Protein AF-A0A7C7WX37-F1 (afdb_monomer_lite)

Secondary structure (DSSP, 8-state):
---SS-B-TTS---HHHHHHHHHHHHHTTS-PPPTT---SS--HHHHHHHHHHHHHTT---SS-B-TT-HHHHHHHHHHSS-SEEE-TTT--EEES---S--HHHHT-

Radius of gyration: 13.64 Å; chains: 1; bounding box: 43×33×29 Å

pLDDT: mean 83.0, std 15.92, range [40.69, 98.12]

Sequence (108 aa):
MKIKSTVSKDKSNNPDDVLAVKVALASLGYYETPGYGLTSYPDKAMFAGIKQLQKDWGLKQDGVVKPSGETEQKIKGVLGKSPIQRCVTCGGPHGGSHGDQCEFCANK

Structure (mmCIF, N/CA/C/O backbone):
data_AF-A0A7C7WX37-F1
#
_entry.id   AF-A0A7C7WX37-F1
#
loop_
_atom_site.group_PDB
_atom_site.id
_atom_site.type_symbol
_atom_site.label_atom_id
_atom_site.label_alt_id
_atom_site.label_comp_id
_atom_site.label_asym_id
_atom_site.label_entity_id
_atom_site.label_seq_id
_atom_site.pdbx_PDB_ins_code
_atom_site.Cartn_x
_atom_site.Cartn_y
_atom_site.Cartn_z
_atom_site.occupancy
_atom_site.B_iso_or_equiv
_atom_site.auth_seq_id
_atom_site.auth_comp_id
_atom_site.auth_asym_id
_atom_site.auth_atom_id
_atom_site.pdbx_PDB_model_num
ATOM 1 N N . MET A 1 1 ? 1.806 -5.263 8.395 1.00 79.44 1 MET A N 1
ATOM 2 C CA . MET A 1 1 ? 2.409 -4.081 7.729 1.00 79.44 1 MET A CA 1
ATOM 3 C C . MET A 1 1 ? 2.531 -2.936 8.731 1.00 79.44 1 MET A C 1
ATOM 5 O O . MET A 1 1 ? 1.712 -2.892 9.640 1.00 79.44 1 MET A O 1
ATOM 9 N N . LYS A 1 2 ? 3.535 -2.062 8.595 1.00 86.00 2 LYS A N 1
ATOM 10 C CA . LYS A 1 2 ? 3.660 -0.785 9.320 1.00 86.00 2 LYS A CA 1
ATOM 11 C C . LYS A 1 2 ? 4.341 0.211 8.384 1.00 86.00 2 LYS A C 1
ATOM 13 O O . LYS A 1 2 ? 5.420 -0.123 7.898 1.00 86.00 2 LYS A O 1
ATOM 18 N N . ILE A 1 3 ? 3.728 1.364 8.121 1.00 88.38 3 ILE A N 1
ATOM 19 C CA . ILE A 1 3 ? 4.343 2.404 7.281 1.00 88.38 3 ILE A CA 1
ATOM 20 C C . ILE A 1 3 ? 5.030 3.458 8.149 1.00 88.38 3 ILE A C 1
ATOM 22 O O . ILE A 1 3 ? 4.613 3.733 9.276 1.00 88.38 3 ILE A O 1
ATOM 26 N N . LYS A 1 4 ? 6.132 4.012 7.647 1.00 89.50 4 LYS A N 1
ATOM 27 C CA . LYS A 1 4 ? 6.962 5.006 8.343 1.00 89.50 4 LYS A CA 1
ATOM 28 C C . LYS A 1 4 ? 6.414 6.419 8.157 1.00 89.50 4 LYS A C 1
ATOM 30 O O . LYS A 1 4 ? 6.526 7.250 9.054 1.00 89.50 4 LYS A O 1
ATOM 35 N N . SER A 1 5 ? 5.836 6.691 6.992 1.00 92.19 5 SER A N 1
ATOM 36 C CA . SER A 1 5 ? 5.363 8.004 6.559 1.00 92.19 5 SER A CA 1
ATOM 37 C C . SER A 1 5 ? 4.026 7.901 5.833 1.00 92.19 5 SER A C 1
ATOM 39 O O . SER A 1 5 ? 3.637 6.833 5.371 1.00 92.19 5 SER A O 1
ATOM 41 N N . THR A 1 6 ? 3.296 9.018 5.752 1.00 94.56 6 THR A N 1
ATOM 42 C CA . THR A 1 6 ? 2.040 9.058 4.989 1.00 94.56 6 THR A CA 1
ATOM 43 C C . THR A 1 6 ? 2.312 8.804 3.514 1.00 94.56 6 THR A C 1
ATOM 45 O O . THR A 1 6 ? 3.116 9.510 2.913 1.00 94.56 6 THR A O 1
ATOM 48 N N . VAL A 1 7 ? 1.580 7.849 2.945 1.00 94.44 7 VAL A N 1
ATOM 49 C CA . VAL A 1 7 ? 1.576 7.558 1.517 1.00 94.44 7 VAL A CA 1
ATOM 50 C C . VAL A 1 7 ? 0.405 8.286 0.862 1.00 94.44 7 VAL A C 1
ATOM 52 O O . VAL A 1 7 ? -0.751 7.987 1.164 1.00 94.44 7 VAL A O 1
ATOM 55 N N . SER A 1 8 ? 0.684 9.245 -0.021 1.00 94.56 8 SER A N 1
ATOM 56 C CA . SER A 1 8 ? -0.329 9.983 -0.782 1.00 94.56 8 SER A CA 1
ATOM 57 C C . SER A 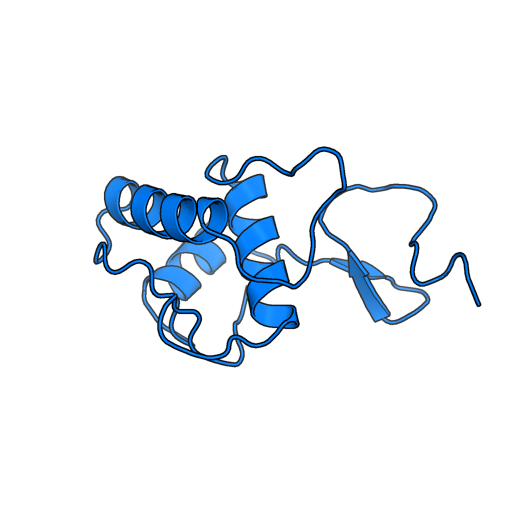1 8 ? 0.181 10.426 -2.154 1.00 94.56 8 SER A C 1
ATOM 59 O O . SER A 1 8 ? 1.381 10.553 -2.389 1.00 94.56 8 SER A O 1
ATOM 61 N N . LYS A 1 9 ? -0.746 10.700 -3.079 1.00 91.44 9 LYS A N 1
ATOM 62 C CA . LYS A 1 9 ? -0.415 11.200 -4.425 1.00 91.44 9 LYS A CA 1
ATOM 63 C C . LYS A 1 9 ? 0.175 12.618 -4.434 1.00 91.44 9 LYS A C 1
ATOM 65 O O . LYS A 1 9 ? 0.819 12.994 -5.404 1.00 91.44 9 LYS A O 1
ATOM 70 N N . ASP A 1 10 ? -0.049 13.392 -3.371 1.00 88.19 10 ASP A N 1
ATOM 71 C CA . ASP A 1 10 ? 0.266 14.826 -3.309 1.00 88.19 10 ASP A CA 1
ATOM 72 C C . ASP A 1 10 ? 1.554 15.119 -2.508 1.00 88.19 10 ASP A C 1
ATOM 74 O O . ASP A 1 10 ? 1.857 16.273 -2.205 1.00 88.19 10 ASP A O 1
ATOM 78 N N . LYS A 1 11 ? 2.303 14.084 -2.102 1.00 86.75 11 LYS A N 1
ATOM 79 C CA . LYS A 1 11 ? 3.541 14.210 -1.318 1.00 86.75 11 LYS A CA 1
ATOM 80 C C . LYS A 1 11 ? 4.616 13.247 -1.812 1.00 86.75 11 LYS A C 1
ATOM 82 O O . LYS A 1 11 ? 4.331 12.255 -2.477 1.00 86.75 11 LYS A O 1
ATOM 87 N N . SER A 1 12 ? 5.864 13.539 -1.441 1.00 89.81 12 SER A N 1
ATOM 88 C CA . SER A 1 12 ? 6.950 12.567 -1.560 1.00 89.81 12 SER A CA 1
ATOM 89 C C . SER A 1 12 ? 6.675 11.380 -0.636 1.00 89.81 12 SER A C 1
ATOM 91 O O . SER A 1 12 ? 6.321 11.572 0.529 1.00 89.81 12 SER A O 1
ATOM 93 N N . ASN A 1 13 ? 6.822 10.170 -1.169 1.00 91.56 13 ASN A N 1
ATOM 94 C CA . ASN A 1 13 ? 6.506 8.927 -0.475 1.00 91.56 13 ASN A CA 1
ATOM 95 C C . ASN A 1 13 ? 7.795 8.176 -0.147 1.00 91.56 13 ASN A C 1
ATOM 97 O O . ASN A 1 13 ? 8.696 8.102 -0.983 1.00 91.56 13 ASN A O 1
ATOM 101 N N . ASN A 1 14 ? 7.879 7.589 1.049 1.00 91.38 14 ASN A N 1
ATOM 102 C CA . ASN A 1 14 ? 9.011 6.737 1.390 1.00 91.38 14 ASN A CA 1
ATOM 103 C C . ASN A 1 14 ? 9.034 5.489 0.475 1.00 91.38 14 ASN A C 1
ATOM 105 O O . ASN A 1 14 ? 8.026 4.780 0.416 1.00 91.38 14 ASN A O 1
ATOM 109 N N . PRO A 1 15 ? 10.160 5.184 -0.196 1.00 87.75 15 PRO A N 1
ATOM 110 C CA . PRO A 1 15 ? 10.268 4.049 -1.118 1.00 87.75 15 PRO A CA 1
ATOM 111 C C . PRO A 1 15 ? 9.892 2.687 -0.505 1.00 87.75 15 PRO A C 1
ATOM 113 O O . PRO A 1 15 ? 9.256 1.866 -1.170 1.00 87.75 15 PRO A O 1
ATOM 116 N N . ASP A 1 16 ? 10.226 2.451 0.770 1.00 86.12 16 ASP A N 1
ATOM 117 C CA . ASP A 1 16 ? 9.876 1.205 1.467 1.00 86.12 16 ASP A CA 1
ATOM 118 C C . ASP A 1 16 ? 8.365 1.109 1.719 1.00 86.12 16 ASP A C 1
ATOM 120 O O . ASP A 1 16 ? 7.775 0.036 1.583 1.00 86.12 16 ASP A O 1
ATOM 124 N N . ASP A 1 17 ? 7.731 2.230 2.081 1.00 91.12 17 ASP A N 1
ATOM 125 C CA . ASP A 1 17 ? 6.287 2.289 2.325 1.00 91.12 17 ASP A CA 1
ATOM 126 C C . ASP A 1 17 ? 5.515 2.078 1.014 1.00 91.12 17 ASP A C 1
ATOM 128 O O . ASP A 1 17 ? 4.500 1.381 1.000 1.00 91.12 17 ASP A O 1
ATOM 132 N N . VAL A 1 18 ? 6.025 2.615 -0.103 1.00 92.56 18 VAL A N 1
ATOM 133 C CA . VAL A 1 18 ? 5.471 2.392 -1.447 1.00 92.56 18 VAL A CA 1
ATOM 134 C C . VAL A 1 18 ? 5.485 0.910 -1.795 1.00 92.56 18 VAL A C 1
ATOM 136 O O . VAL A 1 18 ? 4.439 0.359 -2.141 1.00 92.56 18 VAL A O 1
ATOM 139 N N . LEU A 1 19 ? 6.636 0.245 -1.652 1.00 90.44 19 LEU A N 1
ATOM 140 C CA . LEU A 1 19 ? 6.728 -1.199 -1.870 1.00 90.44 19 LEU A CA 1
ATOM 141 C C . LEU A 1 19 ? 5.769 -1.958 -0.950 1.00 90.44 19 LEU A C 1
ATOM 143 O O . LEU A 1 19 ? 5.079 -2.868 -1.402 1.00 90.44 19 LEU A O 1
ATOM 147 N N . ALA A 1 20 ? 5.672 -1.566 0.322 1.00 89.56 20 ALA A N 1
ATOM 148 C CA . ALA A 1 20 ? 4.851 -2.278 1.295 1.00 89.56 20 ALA A CA 1
ATOM 149 C C . ALA A 1 20 ? 3.377 -2.231 0.922 1.00 89.56 20 ALA A C 1
ATOM 151 O O . ALA A 1 20 ? 2.691 -3.253 0.970 1.00 89.56 20 ALA A O 1
ATOM 152 N N . VAL A 1 21 ? 2.915 -1.053 0.511 1.00 93.12 21 VAL A N 1
ATOM 153 C CA . VAL A 1 21 ? 1.548 -0.851 0.056 1.00 93.12 21 VAL A CA 1
ATOM 154 C C . VAL A 1 21 ? 1.299 -1.603 -1.251 1.00 93.12 21 VAL A C 1
ATOM 156 O O . VAL A 1 21 ? 0.298 -2.304 -1.330 1.00 93.12 21 VAL A O 1
ATOM 159 N N . LYS A 1 22 ? 2.198 -1.551 -2.244 1.00 93.19 22 LYS A N 1
ATOM 160 C CA . LYS A 1 22 ? 2.008 -2.298 -3.502 1.00 93.19 22 LYS A CA 1
ATOM 161 C C . LYS A 1 22 ? 1.919 -3.804 -3.281 1.00 93.19 22 LYS A C 1
ATOM 163 O O . LYS A 1 22 ? 1.006 -4.433 -3.803 1.00 93.19 22 LYS A O 1
ATOM 168 N N . VAL A 1 23 ? 2.809 -4.379 -2.469 1.00 89.88 23 VAL A N 1
ATOM 169 C CA . VAL A 1 23 ? 2.763 -5.818 -2.162 1.00 89.88 23 VAL A CA 1
ATOM 170 C C . VAL A 1 23 ? 1.483 -6.169 -1.402 1.00 89.88 23 VAL A C 1
ATOM 172 O O . VAL A 1 23 ? 0.865 -7.191 -1.695 1.00 89.88 23 VAL A O 1
ATOM 175 N N . ALA A 1 24 ? 1.050 -5.323 -0.459 1.00 92.44 24 ALA A N 1
ATOM 176 C CA . ALA A 1 24 ? -0.214 -5.521 0.248 1.00 92.44 24 ALA A CA 1
ATOM 177 C C . ALA A 1 24 ? -1.403 -5.527 -0.718 1.00 92.44 24 ALA A C 1
ATOM 179 O O . ALA A 1 24 ? -2.217 -6.444 -0.677 1.00 92.44 24 ALA A O 1
ATOM 180 N N . LEU A 1 25 ? -1.483 -4.527 -1.598 1.00 94.19 25 LEU A N 1
ATOM 181 C CA . LEU A 1 25 ? -2.554 -4.414 -2.583 1.00 94.19 25 LEU A CA 1
ATOM 182 C C . LEU A 1 25 ? -2.547 -5.604 -3.539 1.00 94.19 25 LEU A C 1
ATOM 184 O O . LEU A 1 25 ? -3.603 -6.179 -3.766 1.00 94.19 25 LEU A O 1
ATOM 188 N N . ALA A 1 26 ? -1.378 -6.017 -4.035 1.00 91.50 26 ALA A N 1
ATOM 189 C CA . ALA A 1 26 ? -1.249 -7.173 -4.917 1.00 91.50 26 ALA A CA 1
ATOM 190 C C . ALA A 1 26 ? -1.710 -8.465 -4.231 1.00 91.50 26 ALA A C 1
ATOM 192 O O . ALA A 1 26 ? -2.507 -9.213 -4.788 1.00 91.50 26 ALA A O 1
ATOM 193 N N . SER A 1 27 ? -1.295 -8.678 -2.978 1.00 89.25 27 SER A N 1
ATOM 194 C CA . SER A 1 27 ? -1.704 -9.844 -2.176 1.00 89.25 27 SER A CA 1
ATOM 195 C C . SER A 1 27 ? -3.213 -9.889 -1.917 1.00 89.25 27 SER A C 1
ATOM 197 O O . SER A 1 27 ? -3.769 -10.954 -1.674 1.00 89.25 27 SER A O 1
ATOM 199 N N . LEU A 1 28 ? -3.869 -8.728 -1.939 1.00 91.12 28 LEU A N 1
ATOM 200 C CA . LEU A 1 28 ? -5.302 -8.570 -1.713 1.00 91.12 28 LEU A CA 1
ATOM 201 C C . LEU A 1 28 ? -6.103 -8.442 -3.023 1.00 91.12 28 LEU A C 1
ATOM 203 O O . LEU A 1 28 ? -7.317 -8.274 -2.962 1.00 91.12 28 LEU A O 1
ATOM 207 N N . GLY A 1 29 ? -5.447 -8.500 -4.189 1.00 93.56 29 GLY A N 1
ATOM 208 C CA . GLY A 1 29 ? -6.090 -8.392 -5.503 1.00 93.56 29 GLY A CA 1
ATOM 209 C C . GLY A 1 29 ? -6.433 -6.967 -5.963 1.00 93.56 29 GLY A C 1
ATOM 210 O O . GLY A 1 29 ? -7.145 -6.803 -6.946 1.00 93.56 29 GLY A O 1
ATOM 211 N N . TYR A 1 30 ? -5.927 -5.930 -5.289 1.00 95.38 30 TYR A N 1
ATOM 212 C CA . TYR A 1 30 ? -6.172 -4.515 -5.619 1.00 95.38 30 TYR A CA 1
ATOM 213 C C . TYR A 1 30 ? -5.052 -3.860 -6.439 1.00 95.38 30 TYR A C 1
ATOM 215 O O . TYR A 1 30 ? -5.099 -2.657 -6.696 1.00 95.38 30 TYR A O 1
ATOM 223 N N . TYR A 1 31 ? -4.015 -4.609 -6.810 1.00 94.56 31 TYR A N 1
ATOM 224 C CA . TYR A 1 31 ? -2.926 -4.113 -7.646 1.00 94.56 31 TYR A CA 1
ATOM 225 C C . TYR A 1 31 ? -2.377 -5.231 -8.523 1.00 94.56 31 TYR A C 1
ATOM 227 O O . TYR A 1 31 ? -2.014 -6.295 -8.027 1.00 94.56 31 TYR A O 1
ATOM 235 N N . GLU A 1 32 ? -2.296 -4.973 -9.822 1.00 90.56 32 GLU A N 1
ATOM 236 C CA . GLU A 1 32 ? -1.672 -5.881 -10.774 1.00 90.56 32 GLU A CA 1
ATOM 237 C C . GLU A 1 32 ? -0.183 -5.550 -10.881 1.00 90.56 32 GLU A C 1
ATOM 239 O O . GLU A 1 32 ? 0.190 -4.418 -11.194 1.00 90.56 32 GLU A O 1
ATOM 244 N N . THR A 1 33 ? 0.673 -6.531 -10.589 1.00 85.44 33 THR A N 1
ATOM 245 C CA . THR A 1 33 ? 2.122 -6.361 -10.712 1.00 85.44 33 THR A CA 1
ATOM 246 C C . THR A 1 33 ? 2.492 -6.238 -12.192 1.00 85.44 33 THR A C 1
ATOM 248 O O . THR A 1 33 ? 2.251 -7.183 -12.944 1.00 85.44 33 THR A O 1
ATOM 251 N N . PRO A 1 34 ? 3.102 -5.120 -12.625 1.00 82.94 34 PRO A N 1
ATOM 252 C CA . PRO A 1 34 ? 3.518 -4.953 -14.013 1.00 82.94 34 PRO A CA 1
ATOM 253 C C . PRO A 1 34 ? 4.532 -6.019 -14.443 1.00 82.94 34 PRO A C 1
ATOM 255 O O . PRO A 1 34 ? 5.288 -6.529 -13.618 1.00 82.94 34 PRO A O 1
ATOM 258 N N . GLY A 1 35 ? 4.627 -6.292 -15.749 1.00 76.38 35 GLY A N 1
ATOM 259 C CA . GLY A 1 35 ? 5.565 -7.291 -16.288 1.00 76.38 35 GLY A CA 1
ATOM 260 C C . GLY A 1 35 ? 7.049 -7.010 -16.001 1.00 76.38 35 GLY A C 1
ATOM 261 O O . GLY A 1 35 ? 7.854 -7.932 -16.011 1.00 76.38 35 GLY A O 1
ATOM 262 N N . TYR A 1 36 ? 7.409 -5.759 -15.697 1.00 77.44 36 TYR A N 1
ATOM 263 C CA . TYR A 1 36 ? 8.754 -5.362 -15.253 1.00 77.44 36 TYR A CA 1
ATOM 264 C C . TYR A 1 36 ? 8.974 -5.500 -13.733 1.00 77.44 36 TYR A C 1
ATOM 266 O O . TYR A 1 36 ? 10.018 -5.103 -13.223 1.00 77.44 36 TYR A O 1
ATOM 274 N N . GLY A 1 37 ? 7.990 -6.013 -12.994 1.00 80.06 37 GLY A N 1
ATOM 275 C CA . GLY A 1 37 ? 8.054 -6.214 -11.551 1.00 80.06 37 GLY A CA 1
ATOM 276 C C . GLY A 1 37 ? 7.615 -5.013 -10.707 1.00 80.06 37 GLY A C 1
ATOM 277 O O . GLY A 1 37 ? 7.131 -3.985 -11.189 1.00 80.06 37 GLY A O 1
ATOM 278 N N . LEU A 1 38 ? 7.759 -5.171 -9.389 1.00 82.88 38 LEU A N 1
ATOM 279 C CA . LEU A 1 38 ? 7.418 -4.145 -8.406 1.00 82.88 38 LEU A CA 1
ATOM 280 C C . LEU A 1 38 ? 8.560 -3.150 -8.224 1.00 82.88 38 LEU A C 1
ATOM 282 O O . LEU A 1 38 ? 9.666 -3.511 -7.836 1.00 82.88 38 LEU A O 1
ATOM 286 N N . THR A 1 39 ? 8.251 -1.869 -8.407 1.00 85.69 39 THR A N 1
ATOM 287 C CA . THR A 1 39 ? 9.190 -0.770 -8.163 1.00 85.69 39 THR A CA 1
ATOM 288 C C . THR A 1 39 ? 8.813 0.018 -6.914 1.00 85.69 39 THR A C 1
ATOM 290 O O . THR A 1 39 ? 7.642 0.083 -6.523 1.00 85.69 39 THR A O 1
ATOM 293 N N . SER A 1 40 ? 9.803 0.685 -6.323 1.00 85.50 40 SER A N 1
ATOM 294 C CA . SER A 1 40 ? 9.634 1.574 -5.169 1.00 85.50 40 SER A CA 1
ATOM 295 C C . SER A 1 40 ? 9.108 2.971 -5.518 1.00 85.50 40 SER A C 1
ATOM 297 O O . SER A 1 40 ? 9.016 3.842 -4.652 1.00 85.50 40 SER A O 1
ATOM 299 N N . TYR A 1 41 ? 8.715 3.183 -6.776 1.00 88.06 41 TYR A N 1
ATOM 300 C CA . TYR A 1 41 ? 8.125 4.429 -7.249 1.00 88.06 41 TYR A CA 1
ATOM 301 C C . TYR A 1 41 ? 6.600 4.363 -7.185 1.00 88.06 41 TYR A C 1
ATOM 303 O O . TYR A 1 41 ? 6.017 3.400 -7.686 1.00 88.06 41 TYR A O 1
ATOM 311 N N . PRO A 1 42 ? 5.924 5.358 -6.591 1.00 92.31 42 PRO A N 1
ATOM 312 C CA . PRO A 1 42 ? 4.470 5.388 -6.568 1.00 92.31 42 PRO A CA 1
ATOM 313 C C . PRO A 1 42 ? 3.924 5.556 -7.991 1.00 92.31 42 PRO A C 1
ATOM 315 O O . PRO A 1 42 ? 4.484 6.295 -8.799 1.00 92.31 42 PRO A O 1
ATOM 318 N N . ASP A 1 43 ? 2.817 4.884 -8.295 1.00 93.94 43 ASP A N 1
ATOM 319 C CA . ASP A 1 43 ? 2.178 4.938 -9.609 1.00 93.94 43 ASP A CA 1
ATOM 320 C C . ASP A 1 43 ? 0.655 5.108 -9.491 1.00 93.94 43 ASP A C 1
ATOM 322 O O . ASP A 1 43 ? 0.066 5.031 -8.408 1.00 93.94 43 ASP A O 1
ATOM 326 N N . LYS A 1 44 ? 0.002 5.393 -10.622 1.00 94.88 44 LYS A N 1
ATOM 327 C CA . LYS A 1 44 ? -1.446 5.644 -10.659 1.00 94.88 44 LYS A CA 1
ATOM 328 C C . LYS A 1 44 ? -2.260 4.410 -10.255 1.00 94.88 44 LYS A C 1
ATOM 330 O O . LYS A 1 44 ? -3.271 4.569 -9.572 1.00 94.88 44 LYS A O 1
ATOM 335 N N . ALA A 1 45 ? -1.828 3.213 -10.656 1.00 95.12 45 ALA A N 1
ATOM 336 C CA . ALA A 1 45 ? -2.531 1.966 -10.366 1.00 95.12 45 ALA A CA 1
ATOM 337 C C . ALA A 1 45 ? -2.517 1.660 -8.862 1.00 95.12 45 ALA A C 1
ATOM 339 O O . ALA A 1 45 ? -3.537 1.274 -8.301 1.00 95.12 45 ALA A O 1
ATOM 340 N N . MET A 1 46 ? -1.409 1.949 -8.179 1.00 95.88 46 MET A N 1
ATOM 341 C CA . MET A 1 46 ? -1.290 1.844 -6.728 1.00 95.88 46 MET A CA 1
ATOM 342 C C . MET A 1 46 ? -2.325 2.726 -6.019 1.00 95.88 46 MET A C 1
ATOM 344 O O . MET A 1 46 ? -3.065 2.235 -5.171 1.00 95.88 46 MET A O 1
ATOM 348 N N . PHE A 1 47 ? -2.432 4.013 -6.369 1.00 97.56 47 PHE A N 1
ATOM 349 C CA . PHE A 1 47 ? -3.416 4.900 -5.729 1.00 97.56 47 PHE A CA 1
ATOM 350 C C . PHE A 1 47 ? -4.866 4.547 -6.077 1.00 97.56 47 PHE A C 1
ATOM 352 O O . PHE A 1 47 ? -5.752 4.731 -5.239 1.00 97.56 47 PHE A O 1
ATOM 359 N N . ALA A 1 48 ? -5.118 4.028 -7.281 1.00 97.06 48 ALA A N 1
ATOM 360 C CA . ALA A 1 48 ? -6.422 3.477 -7.637 1.00 97.06 48 ALA A CA 1
ATOM 361 C C . ALA A 1 48 ? -6.764 2.261 -6.760 1.00 97.06 48 ALA A C 1
ATOM 363 O O . ALA A 1 48 ? -7.849 2.218 -6.181 1.00 97.06 48 ALA A O 1
ATOM 364 N N . GLY A 1 49 ? -5.809 1.347 -6.571 1.00 97.31 49 GLY A N 1
ATOM 365 C CA . GLY A 1 49 ? -5.934 0.187 -5.692 1.00 97.31 49 GLY A CA 1
ATOM 366 C C . GLY A 1 49 ? -6.228 0.559 -4.241 1.00 97.31 49 GLY A C 1
ATOM 367 O O . GLY A 1 49 ? -7.141 -0.005 -3.645 1.00 97.31 49 GLY A O 1
ATOM 368 N N . ILE A 1 50 ? -5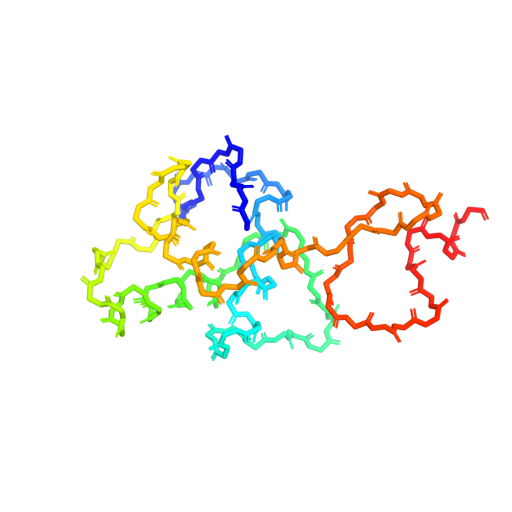.533 1.562 -3.683 1.00 97.50 50 ILE A N 1
ATOM 369 C CA . ILE A 1 50 ? -5.804 2.060 -2.318 1.00 97.50 50 ILE A CA 1
ATOM 370 C C . ILE A 1 50 ? -7.256 2.525 -2.203 1.00 97.50 50 ILE A C 1
ATOM 372 O O . ILE A 1 50 ? -7.953 2.139 -1.268 1.00 97.50 50 ILE A O 1
ATOM 376 N N . LYS A 1 51 ? -7.728 3.336 -3.155 1.00 98.00 51 LYS A N 1
ATOM 377 C CA . LYS A 1 51 ? -9.103 3.851 -3.135 1.00 98.00 51 LYS A CA 1
ATOM 378 C C . LYS A 1 51 ? -10.138 2.749 -3.307 1.00 98.00 51 LYS A C 1
ATOM 380 O O . LYS A 1 51 ? -11.206 2.83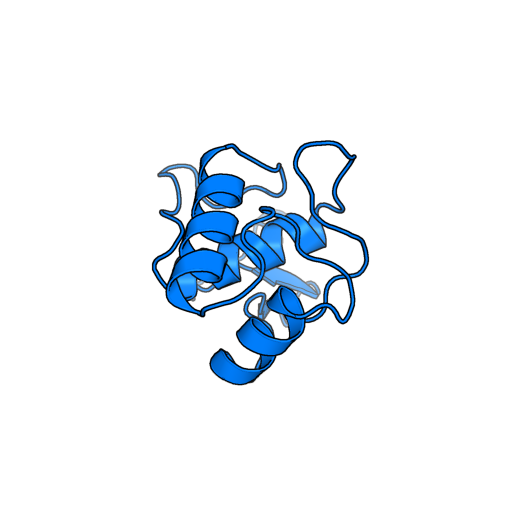7 -2.707 1.00 98.00 51 LYS A O 1
ATOM 385 N N . GLN A 1 52 ? -9.857 1.750 -4.135 1.00 97.88 52 GLN A N 1
ATOM 386 C CA . GLN A 1 52 ? -10.769 0.631 -4.338 1.00 97.88 52 GLN A CA 1
ATOM 387 C C . GLN A 1 52 ? -10.865 -0.221 -3.067 1.00 97.88 52 GLN A C 1
ATOM 389 O O . GLN A 1 52 ? -11.963 -0.439 -2.569 1.00 97.88 52 GLN A O 1
ATOM 394 N N . LEU A 1 53 ? -9.726 -0.568 -2.464 1.00 97.12 53 LEU A N 1
ATOM 395 C CA . LEU A 1 53 ? -9.668 -1.262 -1.177 1.00 97.12 53 LEU A CA 1
ATOM 396 C C . LEU A 1 53 ? -10.405 -0.489 -0.080 1.00 97.12 53 LEU A C 1
ATOM 398 O O . LEU A 1 53 ? -11.193 -1.066 0.663 1.00 97.12 53 LEU A O 1
ATOM 402 N N . GLN A 1 54 ? -10.174 0.823 0.024 1.00 98.06 54 GLN A N 1
ATOM 403 C CA . GLN A 1 54 ? -10.857 1.661 1.009 1.00 98.06 54 GLN A CA 1
ATOM 404 C C . GLN A 1 54 ? -12.374 1.631 0.817 1.00 98.06 54 GLN A C 1
ATOM 406 O O . GLN A 1 54 ? -13.101 1.459 1.790 1.00 98.06 54 GLN A O 1
ATOM 411 N N . LYS A 1 55 ? -12.845 1.750 -0.428 1.00 98.12 55 LYS A N 1
ATOM 412 C CA . LYS A 1 55 ? -14.269 1.665 -0.758 1.00 98.12 55 LYS A CA 1
ATOM 413 C C . LYS A 1 55 ? -14.857 0.315 -0.348 1.00 98.12 55 LYS A C 1
ATOM 415 O O . LYS A 1 55 ? -15.863 0.287 0.356 1.00 98.12 55 LYS A O 1
ATOM 420 N N . ASP A 1 56 ? -14.219 -0.780 -0.746 1.00 97.75 56 ASP A N 1
ATOM 421 C CA . ASP A 1 56 ? -14.743 -2.132 -0.530 1.00 97.75 56 ASP A CA 1
ATOM 422 C C . ASP A 1 56 ? -14.720 -2.536 0.949 1.00 97.75 56 ASP A C 1
ATOM 424 O O . ASP A 1 56 ? -15.515 -3.362 1.392 1.00 97.75 56 ASP A O 1
ATOM 428 N N . TRP A 1 57 ? -13.841 -1.923 1.744 1.00 96.94 57 TRP A N 1
ATOM 429 C CA . TRP A 1 57 ? -13.746 -2.154 3.185 1.00 96.94 57 TRP A CA 1
ATOM 430 C C . TRP A 1 57 ? -14.492 -1.121 4.037 1.00 96.94 57 TRP A C 1
ATOM 432 O O . TRP A 1 57 ? -14.385 -1.170 5.265 1.00 96.94 57 TRP A O 1
ATOM 442 N N . GLY A 1 58 ? -15.237 -0.199 3.417 1.00 96.94 58 GLY A N 1
ATOM 443 C CA . GLY A 1 58 ? -16.004 0.833 4.121 1.00 96.94 58 GLY A CA 1
ATOM 444 C C . GLY A 1 58 ? -15.140 1.856 4.868 1.00 96.94 58 GLY A C 1
ATOM 445 O O . GLY A 1 58 ? -15.579 2.419 5.867 1.00 96.94 58 GLY A O 1
ATOM 446 N N . LEU A 1 59 ? -13.903 2.066 4.414 1.00 96.75 59 LEU A N 1
ATOM 447 C CA . LEU A 1 59 ? -12.968 3.062 4.937 1.00 96.75 59 LEU A CA 1
ATOM 448 C C . LEU A 1 59 ? -13.144 4.403 4.217 1.00 96.75 59 LEU A C 1
ATOM 450 O O . LEU A 1 59 ? -13.778 4.499 3.161 1.00 96.75 59 LEU A O 1
ATOM 454 N N . LYS A 1 60 ? -12.506 5.454 4.736 1.00 96.50 60 LYS A N 1
ATOM 455 C CA . LYS A 1 60 ? -12.444 6.734 4.022 1.00 96.50 60 LYS A CA 1
ATOM 456 C C . LYS A 1 60 ? -11.729 6.578 2.673 1.00 96.50 60 LYS A C 1
ATOM 458 O O . LYS A 1 60 ? -10.544 6.271 2.629 1.00 96.50 60 LYS A O 1
ATOM 463 N N . GLN A 1 61 ? -12.425 6.862 1.570 1.00 96.88 61 GLN A N 1
ATOM 464 C CA . GLN A 1 61 ? -11.909 6.727 0.199 1.00 96.88 61 GLN A CA 1
ATOM 465 C C . GLN A 1 61 ? -11.013 7.907 -0.242 1.00 96.88 61 GLN A C 1
ATOM 467 O O . GLN A 1 61 ? -11.253 8.557 -1.261 1.00 96.88 61 GLN A O 1
ATOM 472 N N . ASP A 1 62 ? -9.984 8.233 0.535 1.00 95.62 62 ASP A N 1
ATOM 473 C CA . ASP A 1 62 ? -9.086 9.361 0.253 1.00 95.62 62 ASP A CA 1
ATOM 474 C C . ASP A 1 62 ? -7.853 8.984 -0.588 1.00 95.62 62 ASP A C 1
ATOM 476 O O . ASP A 1 62 ? -7.182 9.861 -1.138 1.00 95.62 62 ASP A O 1
ATOM 480 N N . GLY A 1 63 ? -7.581 7.691 -0.769 1.00 96.12 63 GLY A N 1
ATOM 481 C CA . GLY A 1 63 ? -6.386 7.198 -1.451 1.00 96.12 63 GLY A CA 1
ATOM 482 C C . GLY A 1 63 ? -5.103 7.435 -0.658 1.00 96.12 63 GLY A C 1
ATOM 483 O O . GLY A 1 63 ? -4.026 7.483 -1.254 1.00 96.12 63 GLY A O 1
ATOM 484 N N . VAL A 1 64 ? -5.213 7.629 0.658 1.00 96.44 64 VAL A N 1
ATOM 485 C CA . VAL A 1 64 ? -4.099 7.928 1.554 1.00 96.44 64 VAL A CA 1
ATOM 486 C C . VAL A 1 64 ? -3.915 6.789 2.553 1.00 96.44 64 VAL A C 1
ATOM 488 O O . VAL A 1 64 ? -4.859 6.304 3.175 1.00 96.44 64 VAL A O 1
ATOM 491 N N . VAL A 1 65 ? -2.665 6.386 2.767 1.00 95.94 65 VAL A N 1
ATOM 492 C CA . VAL A 1 65 ? -2.304 5.464 3.851 1.00 95.94 65 VAL A CA 1
ATOM 493 C C . VAL A 1 65 ? -1.506 6.256 4.876 1.00 95.94 65 VAL A C 1
ATOM 495 O O . VAL A 1 65 ? -0.426 6.755 4.576 1.00 95.94 65 VAL A O 1
ATOM 498 N N . LYS A 1 66 ? -2.048 6.419 6.083 1.00 95.00 66 LYS A N 1
ATOM 499 C CA . LYS A 1 66 ? -1.382 7.142 7.178 1.00 95.00 66 LYS A CA 1
ATOM 500 C C . LYS A 1 66 ? -0.723 6.163 8.147 1.00 95.00 66 LYS A C 1
ATOM 502 O O . LYS A 1 66 ? -1.322 5.112 8.391 1.00 95.00 66 LYS A O 1
ATOM 507 N N . PRO A 1 67 ? 0.432 6.513 8.743 1.00 93.94 67 PRO A N 1
ATOM 508 C CA . PRO A 1 67 ? 1.001 5.755 9.848 1.00 93.94 67 PRO A CA 1
ATOM 509 C C . PRO A 1 67 ? -0.029 5.573 10.955 1.00 93.94 67 PRO A C 1
ATOM 511 O O . PRO A 1 67 ? -0.652 6.546 11.386 1.00 93.94 67 PRO A O 1
ATOM 514 N N . SER A 1 68 ? -0.242 4.327 11.374 1.00 92.44 68 SER A N 1
ATOM 515 C CA . SER A 1 68 ? -1.272 3.952 12.352 1.00 92.44 68 SER A CA 1
ATOM 516 C C . SER A 1 68 ? -2.702 4.368 11.959 1.00 92.44 68 SER A C 1
ATOM 518 O O . SER A 1 68 ? -3.578 4.433 12.817 1.00 92.44 68 SER A O 1
ATOM 520 N N . GLY A 1 69 ? -2.965 4.657 10.683 1.00 93.81 69 GLY A N 1
ATOM 521 C CA . GLY A 1 69 ? -4.289 5.021 10.177 1.00 93.81 69 GLY A CA 1
ATOM 522 C C . GLY A 1 69 ? -5.185 3.812 9.906 1.00 93.81 69 GLY A C 1
ATOM 523 O O . GLY A 1 69 ? -4.730 2.668 9.922 1.00 93.81 69 GLY A O 1
ATOM 524 N N . GLU A 1 70 ? -6.456 4.074 9.593 1.00 95.69 70 GLU A N 1
ATOM 525 C CA . GLU A 1 70 ? -7.471 3.037 9.341 1.00 95.69 70 GLU A CA 1
ATOM 526 C C . GLU A 1 70 ? -7.038 2.035 8.256 1.00 95.69 70 GLU A C 1
ATOM 528 O O . GLU A 1 70 ? -7.100 0.825 8.472 1.00 95.69 70 GLU A O 1
ATOM 533 N N . THR A 1 71 ? -6.498 2.527 7.134 1.00 95.62 71 THR A N 1
ATOM 534 C CA . THR A 1 71 ? -6.055 1.691 6.013 1.00 95.62 71 THR A CA 1
ATOM 535 C C . THR A 1 71 ? -4.894 0.780 6.417 1.00 95.62 71 THR A C 1
ATOM 537 O O . THR A 1 71 ? -4.926 -0.417 6.141 1.00 95.62 71 THR A O 1
ATOM 540 N N . GLU A 1 72 ? -3.883 1.310 7.119 1.00 94.56 72 GLU A N 1
ATOM 541 C CA . GLU A 1 72 ? -2.738 0.513 7.586 1.00 94.56 72 GLU A CA 1
ATOM 542 C C . GLU A 1 72 ? -3.193 -0.575 8.564 1.00 94.56 72 GLU A C 1
ATOM 544 O O . GLU A 1 72 ? -2.821 -1.742 8.417 1.00 94.56 72 GLU A O 1
ATOM 549 N N . GLN A 1 73 ? -4.010 -0.202 9.553 1.00 93.94 73 GLN A N 1
ATOM 550 C CA . GLN A 1 73 ? -4.476 -1.122 10.585 1.00 93.94 73 GLN A CA 1
ATOM 551 C C . GLN A 1 73 ? -5.348 -2.232 10.001 1.00 93.94 73 GLN A C 1
ATOM 553 O O . GLN A 1 73 ? -5.172 -3.397 10.362 1.00 93.94 73 GLN A O 1
ATOM 558 N N . LYS A 1 74 ? -6.241 -1.901 9.061 1.00 93.44 74 LYS A N 1
ATOM 559 C CA . LYS A 1 74 ? -7.105 -2.888 8.409 1.00 93.44 74 LYS A CA 1
ATOM 560 C C . LYS A 1 74 ? -6.286 -3.880 7.585 1.00 93.44 74 LYS A C 1
ATOM 562 O O . LYS A 1 74 ? -6.435 -5.084 7.776 1.00 93.44 74 LYS A O 1
ATOM 567 N N . ILE A 1 75 ? -5.350 -3.394 6.763 1.00 91.75 75 ILE A N 1
ATOM 568 C CA . ILE A 1 75 ? -4.427 -4.254 6.001 1.00 91.75 75 ILE A CA 1
AT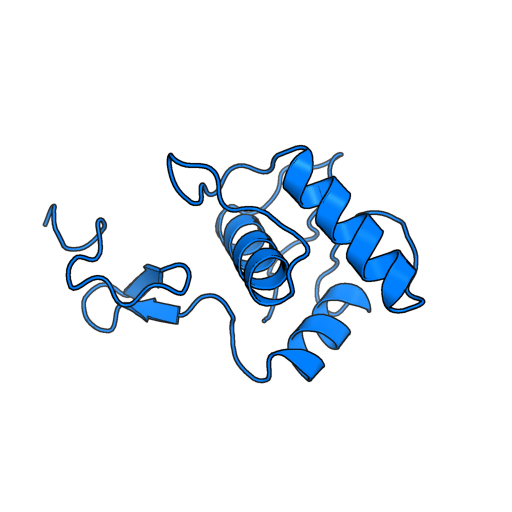OM 569 C C . ILE A 1 75 ? -3.613 -5.141 6.950 1.00 91.75 75 ILE A C 1
ATOM 571 O O . ILE A 1 75 ? -3.466 -6.339 6.713 1.00 91.75 75 ILE A O 1
ATOM 575 N N . LYS A 1 76 ? -3.091 -4.576 8.047 1.00 90.25 76 LYS A N 1
ATOM 576 C CA . LYS A 1 76 ? -2.336 -5.329 9.055 1.00 90.25 76 LYS A CA 1
ATOM 577 C C . LYS A 1 76 ? -3.180 -6.440 9.685 1.00 90.25 76 LYS A C 1
ATOM 579 O O . LYS A 1 76 ? -2.656 -7.536 9.860 1.00 90.25 76 LYS A O 1
ATOM 584 N N . GLY A 1 77 ? -4.443 -6.167 10.009 1.00 89.50 77 GLY A N 1
ATOM 585 C CA . GLY A 1 77 ? -5.366 -7.149 10.577 1.00 89.50 77 GLY A CA 1
ATOM 586 C C . GLY A 1 77 ? -5.683 -8.299 9.621 1.00 89.50 77 GLY A C 1
ATOM 587 O O . GLY A 1 77 ? -5.752 -9.439 10.060 1.00 89.50 77 GLY A O 1
ATOM 588 N N . VAL A 1 78 ? -5.813 -8.014 8.321 1.00 89.69 78 VAL A N 1
ATOM 589 C CA . VAL A 1 78 ? -6.102 -9.035 7.298 1.00 89.69 78 VAL A CA 1
ATOM 590 C C . VAL A 1 78 ? -4.871 -9.882 6.972 1.00 89.69 78 VAL A C 1
ATOM 592 O O . VAL A 1 78 ? -4.966 -11.101 6.897 1.00 89.69 78 VAL A O 1
ATOM 595 N N . LEU A 1 79 ? -3.703 -9.259 6.790 1.00 85.69 79 LEU A N 1
ATOM 596 C CA . LEU A 1 79 ? -2.501 -9.973 6.342 1.00 85.69 79 LEU A CA 1
ATOM 597 C C . LEU A 1 79 ? -1.714 -10.637 7.482 1.00 85.69 79 LEU A C 1
ATOM 599 O O . LEU A 1 79 ? -0.885 -11.504 7.214 1.00 85.69 79 LEU A O 1
ATOM 603 N N . GLY A 1 80 ? -1.917 -10.232 8.742 1.00 72.88 80 GLY A N 1
ATOM 604 C CA . GLY A 1 80 ? -1.286 -10.806 9.943 1.00 72.88 80 GLY A CA 1
ATOM 605 C C . GLY A 1 80 ? 0.232 -10.578 10.078 1.00 72.88 80 GLY A C 1
ATOM 606 O O . GLY A 1 80 ? 0.730 -10.326 11.174 1.00 72.88 80 GLY A O 1
ATOM 607 N N . LYS A 1 81 ? 0.985 -10.596 8.972 1.00 66.31 81 LYS A N 1
ATOM 608 C CA . LYS A 1 81 ? 2.430 -10.339 8.873 1.00 66.31 81 LYS A CA 1
ATOM 609 C C . LYS A 1 81 ? 2.718 -9.169 7.923 1.00 66.31 81 LYS A C 1
ATOM 611 O O . LYS A 1 81 ? 1.820 -8.543 7.355 1.00 66.31 81 LYS A O 1
ATOM 616 N N . SER A 1 82 ? 3.984 -8.764 7.826 1.00 62.94 82 SER A N 1
ATOM 617 C CA . SER A 1 82 ? 4.393 -7.778 6.821 1.00 62.94 82 SER A CA 1
ATOM 618 C C . SER A 1 82 ? 4.300 -8.403 5.421 1.00 62.94 82 SER A C 1
ATOM 620 O O . SER A 1 82 ? 4.869 -9.478 5.230 1.00 62.94 82 SER A O 1
ATOM 622 N N . PRO A 1 83 ? 3.626 -7.751 4.454 1.00 64.69 83 PRO A N 1
ATOM 623 C CA . PRO A 1 83 ? 3.582 -8.227 3.071 1.00 64.69 83 PRO A CA 1
ATOM 624 C C . PRO A 1 83 ? 4.973 -8.203 2.424 1.00 64.69 83 PRO A C 1
ATOM 626 O O . PRO A 1 83 ? 5.297 -9.066 1.620 1.00 64.69 83 PRO A O 1
ATOM 629 N N . ILE A 1 84 ? 5.836 -7.274 2.846 1.00 64.44 84 ILE A N 1
ATOM 630 C CA . ILE A 1 84 ? 7.265 -7.339 2.543 1.00 64.44 84 ILE A CA 1
ATOM 631 C C . ILE A 1 84 ? 7.899 -8.394 3.446 1.00 64.44 84 ILE A C 1
ATOM 633 O O . ILE A 1 84 ? 8.006 -8.173 4.660 1.00 64.44 84 ILE A O 1
ATOM 637 N N . GLN A 1 85 ? 8.345 -9.495 2.850 1.00 64.81 85 GLN A N 1
ATOM 638 C CA . GLN A 1 85 ? 9.324 -10.381 3.472 1.00 64.81 85 GLN A CA 1
ATOM 639 C C . GLN A 1 85 ? 10.726 -9.763 3.274 1.00 64.81 85 GLN A C 1
ATOM 641 O O . GLN A 1 85 ? 10.949 -8.984 2.341 1.00 64.81 85 GLN A O 1
ATOM 646 N N . ARG A 1 86 ? 11.662 -10.024 4.189 1.00 68.12 86 ARG A N 1
ATOM 647 C CA . ARG A 1 86 ? 13.058 -9.581 4.052 1.00 68.12 86 ARG A CA 1
ATOM 648 C C . ARG A 1 86 ? 13.936 -10.788 3.780 1.00 68.12 86 ARG A C 1
ATOM 650 O O . ARG A 1 86 ? 13.788 -11.812 4.443 1.00 68.12 86 ARG A O 1
ATOM 657 N N . CYS A 1 87 ? 14.881 -10.645 2.857 1.00 66.38 87 CYS A N 1
ATOM 658 C CA . CYS A 1 87 ? 15.872 -11.678 2.595 1.00 66.38 87 CYS A CA 1
ATOM 659 C C . CYS A 1 87 ? 16.691 -11.953 3.860 1.00 66.38 87 CYS A C 1
ATOM 661 O O . CYS A 1 87 ? 17.272 -11.031 4.431 1.00 66.38 87 CYS A O 1
ATOM 663 N N . VAL A 1 88 ? 16.766 -13.220 4.272 1.00 67.44 88 VAL A N 1
ATOM 664 C CA . VAL A 1 88 ? 17.576 -13.649 5.425 1.00 67.44 88 VAL A CA 1
ATOM 665 C C . VAL A 1 88 ? 19.077 -13.444 5.200 1.00 67.44 88 VAL A C 1
ATOM 667 O O . VAL A 1 88 ? 19.823 -13.337 6.166 1.00 67.44 88 VAL A O 1
ATOM 670 N N . THR A 1 89 ? 19.510 -13.337 3.940 1.00 64.56 89 THR A N 1
ATOM 671 C CA . THR A 1 89 ?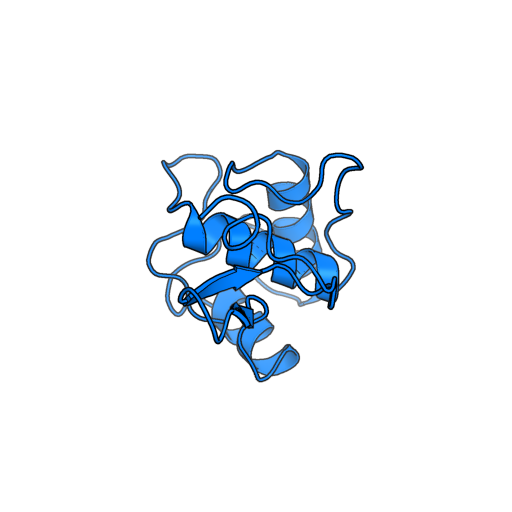 20.918 -13.167 3.559 1.00 64.56 89 THR A CA 1
ATOM 672 C C . THR A 1 89 ? 21.355 -11.700 3.546 1.00 64.56 89 THR A C 1
ATOM 674 O O . THR A 1 89 ? 22.389 -11.370 4.113 1.00 64.56 89 THR A O 1
ATOM 677 N N . CYS A 1 90 ? 20.596 -10.798 2.908 1.00 69.19 90 CYS A N 1
ATOM 678 C CA . CYS A 1 90 ? 21.002 -9.389 2.751 1.00 69.19 90 CYS A CA 1
ATOM 679 C C . CYS A 1 90 ? 20.123 -8.373 3.495 1.00 69.19 90 CYS A C 1
ATOM 681 O O . CYS A 1 90 ? 20.443 -7.186 3.515 1.00 69.19 90 CYS A O 1
ATOM 683 N N . GLY A 1 91 ? 18.994 -8.796 4.070 1.00 64.94 91 GLY A N 1
ATOM 684 C CA . GLY A 1 91 ? 18.026 -7.914 4.729 1.00 64.94 91 GLY A CA 1
ATOM 685 C C . GLY A 1 91 ? 17.177 -7.047 3.787 1.00 64.94 91 GLY A C 1
ATOM 686 O O . GLY A 1 91 ? 16.342 -6.276 4.278 1.00 64.94 91 GLY A O 1
ATOM 687 N N . GLY A 1 92 ? 17.372 -7.167 2.466 1.00 66.19 92 GLY A N 1
ATOM 688 C CA . GLY A 1 92 ? 16.637 -6.441 1.428 1.00 66.19 92 GLY A CA 1
ATOM 689 C C . GLY A 1 92 ? 15.164 -6.870 1.323 1.00 66.19 92 GLY A C 1
ATOM 690 O O . GLY A 1 92 ? 14.848 -8.030 1.606 1.00 66.19 92 GLY A O 1
ATOM 691 N N . PRO A 1 93 ? 14.246 -5.954 0.960 1.00 65.56 93 PRO A N 1
ATOM 692 C CA . PRO A 1 93 ? 12.824 -6.259 0.822 1.00 65.56 93 PRO A CA 1
ATOM 693 C C . PRO A 1 93 ? 12.556 -7.083 -0.447 1.00 65.56 93 PRO A C 1
ATOM 695 O O . PRO A 1 93 ? 13.006 -6.710 -1.526 1.00 65.56 93 PRO A O 1
ATOM 698 N N . HIS A 1 94 ? 11.784 -8.168 -0.341 1.00 63.81 94 HIS A N 1
ATOM 699 C CA . HIS A 1 94 ? 11.283 -8.916 -1.499 1.00 63.81 94 HIS A CA 1
ATOM 700 C C . HIS A 1 94 ? 9.745 -8.994 -1.493 1.00 63.81 94 HIS A C 1
ATOM 702 O O . HIS A 1 94 ? 9.095 -9.196 -0.462 1.00 63.81 94 HIS A O 1
ATOM 708 N N . GLY A 1 95 ? 9.151 -8.767 -2.665 1.00 52.78 95 GLY A N 1
ATOM 709 C CA . GLY A 1 95 ? 7.710 -8.825 -2.881 1.00 52.78 95 GLY A CA 1
ATOM 710 C C . GLY A 1 95 ? 7.264 -10.247 -3.203 1.00 52.78 95 GLY A C 1
ATOM 711 O O . GLY A 1 95 ? 7.211 -10.616 -4.368 1.00 52.78 95 GLY A O 1
ATOM 712 N N . GLY A 1 96 ? 6.963 -11.040 -2.173 1.00 49.41 96 GLY A N 1
ATOM 713 C CA . GLY A 1 96 ? 6.019 -12.168 -2.228 1.00 49.41 96 GLY A CA 1
ATOM 714 C C . GLY A 1 96 ? 6.257 -13.348 -3.187 1.00 49.41 96 GLY A C 1
ATOM 715 O O . GLY A 1 96 ? 5.451 -14.271 -3.157 1.00 49.41 96 GLY A O 1
ATOM 716 N N . SER A 1 97 ? 7.317 -13.391 -3.994 1.00 44.19 97 SER A N 1
ATOM 717 C CA . SER A 1 97 ? 7.646 -14.551 -4.832 1.00 44.19 97 SER A CA 1
ATOM 718 C C . SER A 1 97 ? 8.930 -15.207 -4.329 1.00 44.19 97 SER A C 1
ATOM 720 O O . SER A 1 97 ? 9.978 -14.573 -4.232 1.00 44.19 97 SER A O 1
ATOM 722 N N . HIS A 1 98 ? 8.827 -16.486 -3.959 1.00 40.69 98 HIS A N 1
ATOM 723 C CA . HIS A 1 98 ? 9.959 -17.360 -3.651 1.00 40.69 98 HIS A CA 1
ATOM 724 C C . HIS A 1 98 ? 10.708 -17.684 -4.952 1.00 40.69 98 HIS A C 1
ATOM 726 O O . HIS A 1 98 ? 10.640 -18.802 -5.448 1.00 40.69 98 HIS A O 1
ATOM 732 N N . GLY A 1 99 ? 11.352 -16.686 -5.553 1.00 47.69 99 GLY A N 1
ATOM 733 C CA . GLY A 1 99 ? 12.395 -16.933 -6.538 1.00 47.69 99 GLY A CA 1
ATOM 734 C C . GLY A 1 99 ? 13.696 -17.246 -5.808 1.00 47.69 99 GLY A C 1
ATOM 735 O O . GLY A 1 99 ? 14.035 -16.568 -4.837 1.00 47.69 99 GLY A O 1
ATOM 736 N N . ASP A 1 100 ? 14.450 -18.227 -6.298 1.00 48.94 100 ASP A N 1
ATOM 737 C CA . ASP A 1 100 ? 15.770 -18.616 -5.769 1.00 48.94 100 ASP A CA 1
ATOM 738 C C . ASP A 1 100 ? 16.806 -17.474 -5.838 1.00 48.94 100 ASP A C 1
ATOM 740 O O . ASP A 1 100 ? 17.915 -17.572 -5.312 1.00 48.94 100 ASP A O 1
ATOM 744 N N . GLN A 1 101 ? 16.448 -16.367 -6.493 1.00 50.94 101 GLN A N 1
ATOM 745 C CA . GLN A 1 101 ? 17.299 -15.224 -6.765 1.00 50.94 101 GLN A CA 1
ATOM 746 C C . GLN A 1 101 ? 16.676 -13.956 -6.180 1.00 50.94 101 GLN A C 1
ATOM 748 O O . GLN A 1 101 ? 15.739 -13.369 -6.714 1.00 50.94 101 GLN A O 1
ATOM 753 N N . CYS A 1 102 ? 17.237 -13.498 -5.065 1.00 56.28 102 CYS A N 1
ATOM 754 C CA . CYS A 1 102 ? 17.061 -12.117 -4.646 1.00 56.28 102 CYS A CA 1
ATOM 755 C C . CYS A 1 102 ? 17.938 -11.246 -5.556 1.00 56.28 102 CYS A C 1
ATOM 757 O O . CYS A 1 102 ? 19.158 -11.365 -5.488 1.00 56.28 102 CYS A O 1
ATOM 759 N N . GLU A 1 103 ? 17.356 -10.364 -6.374 1.00 53.78 103 GLU A N 1
ATOM 760 C CA . GLU A 1 103 ? 18.117 -9.457 -7.261 1.00 53.78 103 GLU A CA 1
ATOM 761 C C . GLU A 1 103 ? 19.150 -8.605 -6.497 1.00 53.78 103 GLU A C 1
ATOM 763 O O . GLU A 1 103 ? 20.227 -8.305 -7.012 1.00 53.78 103 GLU A O 1
ATOM 768 N N . PHE A 1 104 ? 18.866 -8.285 -5.226 1.00 56.44 104 PHE A N 1
ATOM 769 C CA . PHE A 1 104 ? 19.792 -7.592 -4.321 1.00 56.44 104 PHE A CA 1
ATOM 770 C C . PHE A 1 104 ? 20.953 -8.468 -3.813 1.00 56.44 104 PHE A C 1
ATOM 772 O O . PHE A 1 104 ? 21.963 -7.927 -3.367 1.00 56.44 104 PHE A O 1
ATOM 779 N N . CYS A 1 105 ? 20.816 -9.799 -3.835 1.00 54.00 105 CYS A N 1
ATOM 780 C CA . CYS A 1 105 ? 21.890 -10.746 -3.506 1.00 54.00 105 CYS A CA 1
ATOM 781 C C . CYS A 1 105 ? 22.634 -11.243 -4.750 1.00 54.00 105 CYS A C 1
ATOM 783 O O . CYS A 1 105 ? 23.804 -11.577 -4.640 1.00 54.00 105 CYS A O 1
ATOM 785 N N . ALA A 1 106 ? 21.972 -11.302 -5.910 1.00 55.97 106 ALA A N 1
ATOM 786 C CA . ALA A 1 106 ? 22.536 -11.832 -7.151 1.00 55.97 106 ALA A CA 1
ATOM 787 C C . ALA A 1 106 ? 23.662 -10.956 -7.741 1.00 55.97 106 ALA A C 1
ATOM 789 O O . ALA A 1 106 ? 24.401 -11.422 -8.599 1.00 55.97 106 ALA A O 1
ATOM 790 N N . ASN A 1 107 ? 23.802 -9.709 -7.270 1.00 51.03 107 ASN A N 1
ATOM 791 C CA . ASN A 1 107 ? 24.828 -8.748 -7.694 1.00 51.03 107 ASN A CA 1
ATOM 792 C C . A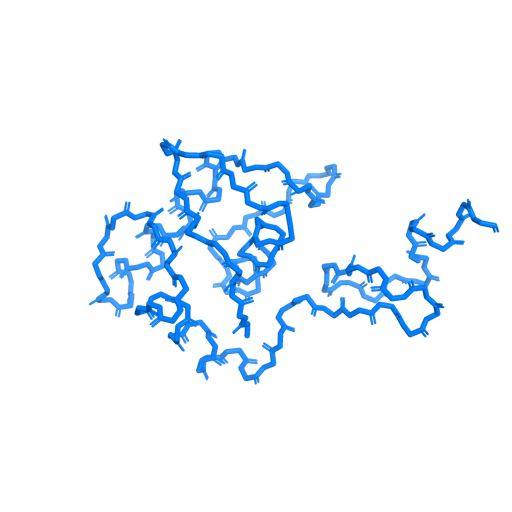SN A 1 107 ? 25.788 -8.332 -6.554 1.00 51.03 107 ASN A C 1
ATOM 794 O O . ASN A 1 107 ? 26.244 -7.187 -6.529 1.00 51.03 107 ASN A O 1
ATOM 798 N N . LYS A 1 108 ? 26.068 -9.214 -5.586 1.00 48.59 108 LYS A N 1
ATOM 799 C CA . LYS A 1 108 ? 27.121 -9.002 -4.576 1.00 48.59 108 LYS A CA 1
ATOM 800 C C . LYS A 1 108 ? 28.254 -10.002 -4.713 1.00 48.59 108 LYS A C 1
ATOM 802 O O . LYS A 1 108 ? 27.948 -11.194 -4.913 1.00 48.59 108 LYS A O 1
#

Foldseek 3Di:
DFAPAKDDPVDDGDLVNQQQLQLLLVVVVLADADPVGDGSDDDPSSLSSLLVVCVVVVHPSRSMDGGVDPSVVVSCVVVVDRQFDADPVPRHTDRDDPDPDDVVVVVD